Protein AF-A0A7X8QTI1-F1 (afdb_monomer_lite)

pLDDT: mean 90.58, std 8.04, range [52.91, 98.69]

Foldseek 3Di:
DPDDCPDPPNDDDPDLADQDWDKDWDADPVRQTQEIEIEGLEDQCQAPPPPDDDPRLVVLLLVLLCVVRHVRYDYRYDYDVNPSPYLDPPVCPPNPDDNLHRPVVSNVVSVVRSVVVVCCVVPVDDDDDPDDDDDDDDDDDDDDDDDDDPVRVVVVVVVVCVVCVPHDDDPVD

Secondary structure (DSSP, 8-state):
----TTSTT------S----EEEEEEE-TTS-EEEEEEEESS-S-TTTT-SS---TTHHHHHHHHHHHH-TT-EEEEEE-S-TT--SS-TTTTTTTS----HHHHHHHHHHHHHHHHHHHHHH-PPPP-SS-----------PPP----HHHHHHHHHHHHHHHTTSPPPTT-

Sequence (173 aa):
MYGDTTRDDFTRVEGPMDPGVEILFTYTMNGDISGALVSVTCTAQTCMGDNSLTADLWAPVRRNLRAHFGANFQVLGVPGAAGDQCPDDLLRWRRSEPHLRGPHGAETLARRLSNAVIEAHEYGRRETTATPVFRHLNSAIDLPLYVMNDSEVDHYKKVISDLTANGEPDPKS

Structure (mmCIF, N/CA/C/O backbone):
data_AF-A0A7X8QTI1-F1
#
_entry.id   AF-A0A7X8QTI1-F1
#
loop_
_atom_site.group_PDB
_atom_site.id
_atom_site.type_symbol
_atom_site.label_atom_id
_atom_site.label_alt_id
_atom_site.label_comp_id
_atom_site.label_asym_id
_atom_site.label_entity_id
_atom_site.label_seq_id
_atom_site.pdbx_PDB_ins_code
_atom_site.Cartn_x
_atom_site.Cartn_y
_atom_site.Cartn_z
_atom_site.occupancy
_atom_site.B_iso_or_equiv
_atom_site.auth_seq_id
_atom_site.auth_comp_id
_atom_site.auth_asym_id
_atom_site.auth_atom_id
_atom_site.pdbx_PDB_model_num
ATOM 1 N N . MET A 1 1 ? -12.197 19.875 -12.006 1.00 52.91 1 MET A N 1
ATOM 2 C CA . MET A 1 1 ? -11.925 19.355 -10.646 1.00 52.91 1 MET A CA 1
ATOM 3 C C . MET A 1 1 ? -13.195 19.037 -9.854 1.00 52.91 1 MET A C 1
ATOM 5 O O . MET A 1 1 ? -13.122 18.182 -8.993 1.00 52.91 1 MET A O 1
ATOM 9 N N . TYR A 1 2 ? -14.348 19.655 -10.160 1.00 69.38 2 TYR A N 1
ATOM 10 C CA . TYR A 1 2 ? -15.655 19.343 -9.546 1.00 69.38 2 TYR A CA 1
ATOM 11 C C . TYR A 1 2 ? -16.608 18.625 -10.519 1.00 69.38 2 TYR A C 1
ATOM 13 O O . TYR A 1 2 ? -17.791 18.940 -10.590 1.00 69.38 2 TYR A O 1
ATOM 21 N N . GLY A 1 3 ? -16.069 17.729 -11.348 1.00 80.44 3 GLY A N 1
ATOM 22 C CA . GLY A 1 3 ? -16.899 16.900 -12.221 1.00 80.44 3 GLY A CA 1
ATOM 23 C C . GLY A 1 3 ? -17.513 15.767 -11.410 1.00 80.44 3 GLY A C 1
ATOM 24 O O . GLY A 1 3 ? -16.829 15.192 -10.567 1.00 80.44 3 GLY A O 1
ATOM 25 N N . ASP A 1 4 ? -18.780 15.460 -11.660 1.00 85.50 4 ASP A N 1
ATOM 26 C CA . ASP A 1 4 ? -19.423 14.293 -11.072 1.00 85.50 4 ASP A CA 1
ATOM 27 C C . ASP A 1 4 ? -18.794 13.014 -11.643 1.00 85.50 4 ASP A C 1
ATOM 29 O O . ASP A 1 4 ? -18.972 12.688 -12.818 1.00 85.50 4 ASP A O 1
ATOM 33 N N . THR A 1 5 ? -18.026 12.313 -10.809 1.00 87.38 5 THR A N 1
ATOM 34 C CA . THR A 1 5 ? -17.356 11.054 -11.158 1.00 87.38 5 THR A CA 1
ATOM 35 C C . THR A 1 5 ? -18.296 9.848 -11.106 1.00 87.38 5 THR A C 1
ATOM 37 O O . THR A 1 5 ? -17.841 8.724 -11.287 1.00 87.38 5 THR A O 1
ATOM 40 N N . THR A 1 6 ? -19.587 10.057 -10.829 1.00 90.50 6 THR A N 1
ATOM 41 C CA . THR A 1 6 ? -20.619 9.007 -10.818 1.00 90.50 6 THR A CA 1
ATOM 42 C C . THR A 1 6 ? -21.405 8.912 -12.126 1.00 90.50 6 THR A C 1
ATOM 44 O O . THR A 1 6 ? -22.241 8.025 -12.271 1.00 90.50 6 THR A O 1
ATOM 47 N N . ARG A 1 7 ? -21.137 9.799 -13.094 1.00 92.19 7 ARG A N 1
ATOM 48 C CA . ARG A 1 7 ? -21.776 9.781 -14.416 1.00 92.19 7 ARG A CA 1
ATOM 49 C C . ARG A 1 7 ? -21.376 8.549 -15.226 1.00 92.19 7 ARG A C 1
ATOM 51 O O . ARG A 1 7 ? -20.210 8.165 -15.230 1.00 92.19 7 ARG A O 1
ATOM 58 N N . ASP A 1 8 ? -22.312 8.040 -16.022 1.00 93.06 8 ASP A N 1
ATOM 59 C CA . ASP A 1 8 ? -22.098 6.879 -16.899 1.00 93.06 8 ASP A CA 1
ATOM 60 C C . ASP A 1 8 ? -21.013 7.100 -17.973 1.00 93.06 8 ASP A C 1
ATOM 62 O O . ASP A 1 8 ? -20.456 6.140 -18.499 1.00 93.06 8 ASP A O 1
ATOM 66 N N . ASP A 1 9 ? -20.704 8.358 -18.310 1.00 91.19 9 ASP A N 1
ATOM 67 C CA . ASP A 1 9 ? -19.657 8.734 -19.268 1.00 91.19 9 ASP A CA 1
ATOM 68 C C . ASP A 1 9 ? -18.321 9.120 -18.609 1.00 91.19 9 ASP A C 1
ATOM 70 O O . ASP A 1 9 ? -17.362 9.483 -19.299 1.00 91.19 9 ASP A O 1
ATOM 74 N N . PHE A 1 10 ? -18.218 9.026 -17.278 1.00 89.19 10 PHE A N 1
ATOM 75 C CA . PHE A 1 10 ? -16.944 9.192 -16.594 1.00 89.19 10 PHE A CA 1
ATOM 76 C C . PHE A 1 10 ? -16.011 8.026 -16.938 1.00 89.19 10 PHE A C 1
ATOM 78 O O . PHE A 1 10 ? -16.319 6.864 -16.691 1.00 89.19 10 PHE A O 1
ATOM 85 N N . THR A 1 11 ? -14.844 8.338 -17.507 1.00 84.38 11 THR A N 1
ATOM 86 C CA . THR A 1 11 ? -13.880 7.308 -17.920 1.00 84.38 11 THR A CA 1
ATOM 87 C C . THR A 1 11 ? -12.818 7.048 -16.851 1.00 84.38 11 THR A C 1
ATOM 89 O O . THR A 1 11 ? -12.652 5.913 -16.417 1.00 84.38 11 THR A O 1
ATOM 92 N N . ARG A 1 12 ? -12.059 8.079 -16.448 1.00 81.62 12 ARG A N 1
ATOM 93 C CA . ARG A 1 12 ? -11.000 7.996 -15.424 1.00 81.62 12 ARG A CA 1
ATOM 94 C C . ARG A 1 12 ? -10.496 9.377 -15.013 1.00 81.62 12 ARG A C 1
ATOM 96 O O . ARG A 1 12 ? -10.761 10.371 -15.685 1.00 81.62 12 ARG A O 1
ATOM 103 N N . VAL A 1 13 ? -9.708 9.413 -13.942 1.00 79.94 13 VAL A N 1
ATOM 104 C CA . VAL A 1 13 ? -8.867 10.562 -13.584 1.00 79.94 13 VAL A CA 1
ATOM 105 C C . VAL A 1 13 ? -7.608 10.553 -14.465 1.00 79.94 13 VAL A C 1
ATOM 107 O O . VAL A 1 13 ? -7.004 9.505 -14.663 1.00 79.94 13 VAL A O 1
ATOM 110 N N . GLU A 1 14 ? -7.215 11.710 -15.005 1.00 79.25 14 GLU A N 1
ATOM 111 C CA . GLU A 1 14 ? -6.062 11.859 -15.923 1.00 79.25 14 GLU A CA 1
ATOM 112 C C . GLU A 1 14 ? -4.733 12.172 -15.204 1.00 79.25 14 GLU A C 1
ATOM 114 O O . GLU A 1 14 ? -3.725 12.484 -15.835 1.00 79.25 14 GLU A O 1
ATOM 119 N N . GLY A 1 15 ? -4.727 12.130 -13.871 1.00 76.81 15 GLY A N 1
ATOM 120 C CA . GLY A 1 15 ? -3.538 12.382 -13.065 1.00 76.81 15 GLY A CA 1
ATOM 121 C C . GLY A 1 15 ? -2.551 11.210 -13.125 1.00 76.81 15 GLY A C 1
ATOM 122 O O . GLY A 1 15 ? -2.984 10.063 -13.188 1.00 76.81 15 GLY A O 1
ATOM 123 N N . PRO A 1 16 ? -1.233 11.470 -13.050 1.00 76.62 16 PRO A N 1
ATOM 124 C CA . PRO A 1 16 ? -0.213 10.421 -13.096 1.00 76.62 16 PRO A CA 1
ATOM 125 C C . PRO A 1 16 ? -0.140 9.588 -11.809 1.00 76.62 16 PRO A C 1
ATOM 127 O O . PRO A 1 16 ? 0.631 8.638 -11.749 1.00 76.62 16 PRO A O 1
ATOM 130 N N . MET A 1 17 ? -0.879 9.976 -10.764 1.00 78.62 17 MET A N 1
ATOM 131 C CA . MET A 1 17 ? -0.860 9.315 -9.464 1.00 78.62 17 MET A CA 1
ATOM 132 C C . MET A 1 17 ? -2.265 9.212 -8.888 1.00 78.62 17 MET A C 1
ATOM 134 O O . MET A 1 17 ? -3.071 10.140 -9.012 1.00 78.62 17 MET A O 1
ATOM 138 N N . ASP A 1 18 ? -2.506 8.107 -8.196 1.00 86.06 18 ASP A N 1
ATOM 139 C CA . ASP A 1 18 ? -3.671 7.897 -7.349 1.00 86.06 18 ASP A CA 1
ATOM 140 C C . ASP A 1 18 ? -3.244 8.092 -5.882 1.00 86.06 18 ASP A C 1
ATOM 142 O O . ASP A 1 18 ? -2.447 7.301 -5.380 1.00 86.06 18 ASP A O 1
ATOM 146 N N . PRO A 1 19 ? -3.700 9.154 -5.191 1.00 86.00 19 PRO A N 1
ATOM 147 C CA . PRO A 1 19 ? -3.355 9.393 -3.791 1.00 86.00 19 PRO A CA 1
ATOM 148 C C . PRO A 1 19 ? -4.202 8.564 -2.808 1.00 86.00 19 PRO A C 1
ATOM 150 O O . PRO A 1 19 ? -4.047 8.729 -1.596 1.00 86.00 19 PRO A O 1
ATOM 153 N N . GLY A 1 20 ? -5.128 7.738 -3.303 1.00 89.44 20 GLY A N 1
ATOM 154 C CA . GLY A 1 20 ? -6.046 6.948 -2.498 1.00 89.44 20 GLY A CA 1
ATOM 155 C C . GLY A 1 20 ? -5.337 5.965 -1.567 1.00 89.44 20 GLY A C 1
ATOM 156 O O . GLY A 1 20 ? -4.358 5.306 -1.923 1.00 89.44 20 GLY A O 1
ATOM 157 N N . VAL A 1 21 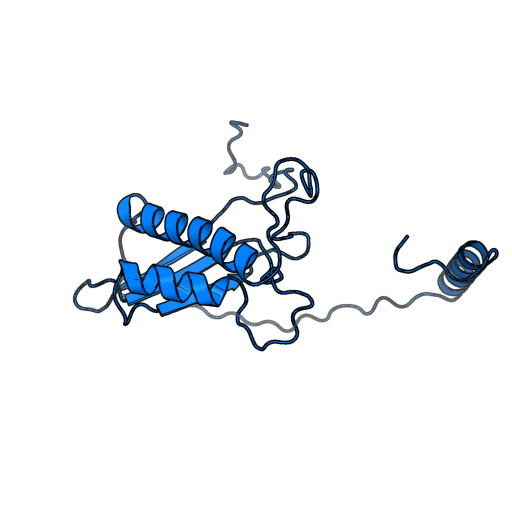? -5.869 5.852 -0.351 1.00 94.31 21 VAL A N 1
ATOM 158 C CA . VAL A 1 21 ? -5.506 4.801 0.600 1.00 94.31 21 VAL A CA 1
ATOM 159 C C . VAL A 1 21 ? -6.785 4.061 0.954 1.00 94.31 21 VAL A C 1
ATOM 161 O O . VAL A 1 21 ? -7.602 4.539 1.740 1.00 94.31 21 VAL A O 1
ATOM 164 N N . GLU A 1 22 ? -6.955 2.889 0.358 1.00 95.19 22 GLU A N 1
ATOM 165 C CA . GLU A 1 22 ? -8.141 2.064 0.544 1.00 95.19 22 GLU A CA 1
ATOM 166 C C . GLU A 1 22 ? -7.956 1.167 1.763 1.00 95.19 22 GLU A C 1
ATOM 168 O O . GLU A 1 22 ? -6.971 0.430 1.873 1.00 95.19 22 GLU A O 1
ATOM 173 N N . ILE A 1 23 ? -8.890 1.240 2.712 1.00 96.38 23 ILE A N 1
ATOM 174 C CA . ILE A 1 23 ? -8.744 0.583 4.011 1.00 96.38 23 ILE A CA 1
ATOM 175 C C . ILE A 1 23 ? -10.007 -0.193 4.359 1.00 96.38 23 ILE A C 1
ATOM 177 O O . ILE A 1 23 ? -11.116 0.339 4.343 1.00 96.38 23 ILE A O 1
ATOM 181 N N . LEU A 1 24 ? -9.818 -1.448 4.760 1.00 95.62 24 LEU A N 1
ATOM 182 C CA . LEU A 1 24 ? -10.847 -2.260 5.398 1.00 95.62 24 LEU A CA 1
ATOM 183 C C . LEU A 1 24 ? -10.388 -2.615 6.811 1.00 95.62 24 LEU A C 1
ATOM 185 O O . LEU A 1 24 ? -9.466 -3.412 6.988 1.00 95.62 24 LEU A O 1
ATOM 189 N N . PHE A 1 25 ? -11.052 -2.047 7.817 1.00 96.94 25 PHE A N 1
ATOM 190 C CA . PHE A 1 25 ? -10.832 -2.418 9.212 1.00 96.94 25 PHE A CA 1
ATOM 191 C C . PHE A 1 25 ? -11.563 -3.710 9.566 1.00 96.94 25 PHE A C 1
ATOM 193 O O . PHE A 1 25 ? -12.665 -3.984 9.093 1.00 96.94 25 PHE A O 1
ATOM 200 N N . THR A 1 26 ? -10.947 -4.485 10.448 1.00 95.94 26 THR A N 1
ATOM 201 C CA . THR A 1 26 ? -11.496 -5.730 10.985 1.00 95.94 26 THR A CA 1
ATOM 202 C C . THR A 1 26 ? -11.582 -5.631 12.496 1.00 95.94 26 THR A C 1
ATOM 204 O O . THR A 1 26 ? -10.684 -5.088 13.148 1.00 95.94 26 THR A O 1
ATOM 207 N N . TYR A 1 27 ? -12.644 -6.189 13.063 1.0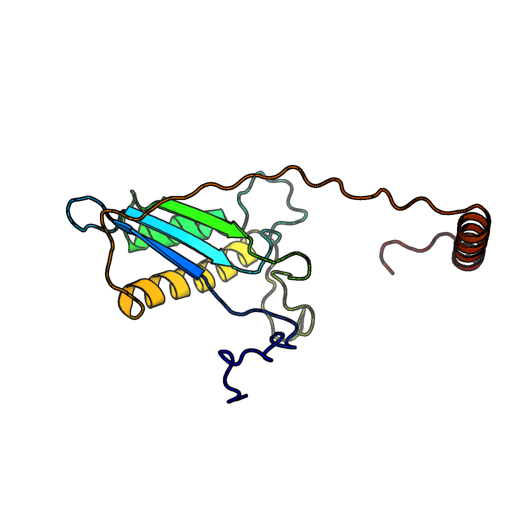0 95.38 27 TYR A N 1
ATOM 208 C CA . TYR A 1 27 ? -12.938 -6.120 14.489 1.00 95.38 27 TYR A CA 1
ATOM 209 C C . TYR A 1 27 ? -13.160 -7.522 15.047 1.00 95.38 27 TYR A C 1
ATOM 211 O O . TYR A 1 27 ? -13.621 -8.420 14.341 1.00 95.38 27 TYR A O 1
ATOM 219 N N . THR A 1 28 ? -12.832 -7.707 16.320 1.00 94.62 28 THR A N 1
ATOM 220 C CA . THR A 1 28 ? -13.220 -8.901 17.066 1.00 94.62 28 THR A CA 1
ATOM 221 C C . THR A 1 28 ? -14.733 -8.899 17.295 1.00 94.62 28 THR A C 1
ATOM 223 O O . THR A 1 28 ? -15.402 -7.873 17.162 1.00 94.62 28 THR A O 1
ATOM 226 N N . MET A 1 29 ? -15.282 -10.039 17.722 1.00 91.44 29 MET A N 1
ATOM 227 C CA . MET A 1 29 ? -16.696 -10.122 18.115 1.00 91.44 29 MET A CA 1
ATOM 228 C C . MET A 1 29 ? -17.049 -9.224 19.312 1.00 91.44 29 MET A C 1
ATOM 230 O O . MET A 1 29 ? -18.219 -8.913 19.510 1.00 91.44 29 MET A O 1
ATOM 234 N N . ASN A 1 30 ? -16.051 -8.775 20.080 1.00 92.31 30 ASN A N 1
ATOM 235 C CA . ASN A 1 30 ? -16.240 -7.843 21.193 1.00 92.31 30 ASN A CA 1
ATOM 236 C C . ASN A 1 30 ? -16.262 -6.372 20.738 1.00 92.31 30 ASN A C 1
ATOM 238 O O . ASN A 1 30 ? -16.462 -5.485 21.560 1.00 92.31 30 ASN A O 1
ATOM 242 N N . GLY A 1 31 ? -16.052 -6.104 19.443 1.00 90.75 31 GLY A N 1
ATOM 243 C CA . GLY A 1 31 ? -15.984 -4.753 18.883 1.00 90.75 31 GLY A CA 1
ATOM 244 C C . GLY A 1 31 ? -14.594 -4.113 18.938 1.00 90.75 31 GLY A C 1
ATOM 245 O O . GLY A 1 31 ? -14.425 -2.991 18.459 1.00 90.75 31 GLY A O 1
ATOM 246 N N . ASP A 1 32 ? -13.590 -4.819 19.463 1.00 94.19 32 ASP A N 1
ATOM 247 C CA . ASP A 1 32 ? -12.210 -4.334 19.501 1.00 94.19 32 ASP A CA 1
ATOM 248 C C . ASP A 1 32 ? -11.589 -4.378 18.109 1.00 94.19 32 ASP A C 1
ATOM 250 O O . ASP A 1 32 ? -11.768 -5.342 17.362 1.00 94.19 32 ASP A O 1
ATOM 254 N N . ILE A 1 33 ? -10.814 -3.358 17.754 1.00 95.94 33 ILE A N 1
ATOM 255 C CA . ILE A 1 33 ? -10.086 -3.364 16.489 1.00 95.94 33 ILE A CA 1
ATOM 256 C C . ILE A 1 33 ? -9.035 -4.487 16.480 1.00 95.94 33 ILE A C 1
ATOM 258 O O . ILE A 1 33 ? -8.259 -4.647 17.418 1.00 95.94 33 ILE A O 1
ATOM 262 N N . SER A 1 34 ? -9.015 -5.282 15.410 1.00 97.19 34 SER A N 1
ATOM 263 C CA . SER A 1 34 ? -8.149 -6.467 15.284 1.00 97.19 34 SER A CA 1
ATOM 264 C C . SER A 1 34 ? -7.129 -6.368 14.149 1.00 97.19 34 SER A C 1
ATOM 266 O O . SER A 1 34 ? -6.068 -6.993 14.205 1.00 97.19 34 SER A O 1
ATOM 268 N N . GLY A 1 35 ? -7.400 -5.549 13.135 1.00 98.00 35 GLY A N 1
ATOM 269 C CA . GLY A 1 35 ? -6.494 -5.384 12.007 1.00 98.00 35 GLY A CA 1
ATOM 270 C C . GLY A 1 35 ? -7.045 -4.491 10.906 1.00 98.00 35 GLY A C 1
ATOM 271 O O . GLY A 1 35 ? -8.191 -4.040 10.966 1.00 98.00 35 GLY A O 1
ATOM 272 N N . ALA A 1 36 ? -6.234 -4.289 9.873 1.00 97.94 36 ALA A N 1
ATOM 273 C CA . ALA A 1 36 ? -6.626 -3.613 8.647 1.00 97.94 36 ALA A CA 1
ATOM 274 C C . ALA A 1 36 ? -6.030 -4.294 7.408 1.00 97.94 36 ALA A C 1
ATOM 276 O O . ALA A 1 36 ? -4.863 -4.698 7.396 1.00 97.94 36 ALA A O 1
ATOM 277 N N . LEU A 1 37 ? -6.824 -4.367 6.342 1.00 97.62 37 LEU A N 1
ATOM 278 C CA . LEU A 1 37 ? -6.305 -4.446 4.981 1.00 97.62 37 LEU A CA 1
ATOM 279 C C . LEU A 1 37 ? -6.059 -3.014 4.516 1.00 97.62 37 LEU A C 1
ATOM 281 O O . LEU A 1 37 ? -6.954 -2.179 4.620 1.00 97.62 37 LEU A O 1
ATOM 285 N N . VAL A 1 38 ? -4.850 -2.741 4.037 1.00 97.62 38 VAL A N 1
ATOM 286 C CA . VAL A 1 38 ? -4.432 -1.419 3.565 1.00 97.62 38 VAL A CA 1
ATOM 287 C C . VAL A 1 38 ? -3.940 -1.569 2.135 1.00 97.62 38 VAL A C 1
ATOM 289 O O . VAL A 1 38 ? -2.959 -2.273 1.892 1.00 97.62 38 VAL A O 1
ATOM 292 N N . SER A 1 39 ? -4.627 -0.916 1.204 1.00 96.50 39 SER A N 1
ATOM 293 C CA . SER A 1 39 ? -4.288 -0.897 -0.210 1.00 96.50 39 SER A CA 1
ATOM 294 C C . SER A 1 39 ? -3.858 0.497 -0.640 1.00 96.50 39 SER A C 1
ATOM 296 O O . SER A 1 39 ? -4.578 1.471 -0.436 1.00 96.50 39 SER A O 1
ATOM 298 N N . VAL A 1 40 ? -2.674 0.580 -1.240 1.00 94.75 40 VAL A N 1
ATOM 299 C CA . VAL A 1 40 ? -2.127 1.813 -1.814 1.00 94.75 40 VAL A CA 1
ATOM 300 C C . VAL A 1 40 ? -1.547 1.508 -3.188 1.00 94.75 40 VAL A C 1
ATOM 302 O O . VAL A 1 40 ? -0.921 0.467 -3.398 1.00 94.75 40 VAL A O 1
ATOM 305 N N . THR A 1 41 ? -1.751 2.414 -4.131 1.00 92.38 41 THR A N 1
ATOM 306 C CA . THR A 1 41 ? -1.188 2.423 -5.491 1.00 92.38 41 THR A CA 1
ATOM 307 C C . THR A 1 41 ? 0.295 2.799 -5.459 1.00 92.38 41 THR A C 1
ATOM 309 O O . THR A 1 41 ? 0.735 3.791 -6.023 1.00 92.38 41 THR A O 1
ATOM 312 N N . CYS A 1 42 ? 1.100 2.009 -4.754 1.00 89.00 42 CYS A N 1
ATOM 313 C CA . CYS A 1 42 ? 2.545 2.181 -4.700 1.00 89.00 42 CYS A CA 1
ATOM 314 C C . CYS A 1 42 ? 3.228 0.831 -4.472 1.00 89.00 42 CYS A C 1
ATOM 316 O O . CYS A 1 42 ? 2.737 -0.020 -3.723 1.00 89.00 42 CYS A O 1
ATOM 318 N N . THR A 1 43 ? 4.358 0.618 -5.138 1.00 89.62 43 THR A N 1
ATOM 319 C CA . THR A 1 43 ? 5.157 -0.594 -4.986 1.00 89.62 43 THR A CA 1
ATOM 320 C C . THR A 1 43 ? 6.008 -0.540 -3.716 1.00 89.62 43 THR A C 1
ATOM 322 O O . THR A 1 43 ? 6.485 0.504 -3.274 1.00 89.62 43 THR A O 1
ATOM 325 N N . ALA A 1 44 ? 6.251 -1.708 -3.126 1.00 91.75 44 ALA A N 1
ATOM 326 C CA . ALA A 1 44 ? 7.187 -1.870 -2.017 1.00 91.75 44 ALA A CA 1
ATOM 327 C C . ALA A 1 44 ? 8.626 -1.978 -2.556 1.00 91.75 44 ALA A C 1
ATOM 329 O O . ALA A 1 44 ? 9.174 -3.076 -2.649 1.00 91.75 44 ALA A O 1
ATOM 330 N N . GLN A 1 45 ? 9.194 -0.853 -2.997 1.00 91.94 45 GLN A N 1
ATOM 331 C CA . GLN A 1 45 ? 10.509 -0.792 -3.660 1.00 91.94 45 GLN A CA 1
ATOM 332 C C . GLN A 1 45 ? 11.465 0.237 -3.047 1.00 91.94 45 GLN A C 1
ATOM 334 O O . GLN A 1 45 ? 12.463 0.620 -3.657 1.00 91.94 45 GLN A O 1
ATOM 339 N N . THR A 1 46 ? 11.193 0.662 -1.821 1.00 92.50 46 THR A N 1
ATOM 340 C CA . THR A 1 46 ? 12.017 1.631 -1.099 1.00 92.50 46 THR A CA 1
ATOM 341 C C . THR A 1 46 ? 13.435 1.102 -0.847 1.00 92.50 46 THR A C 1
ATOM 343 O O . THR A 1 46 ? 14.423 1.812 -1.020 1.00 92.50 46 THR A O 1
ATOM 346 N N . CYS A 1 47 ? 13.543 -0.166 -0.458 1.00 92.81 47 CYS A N 1
ATOM 347 C CA . CYS A 1 47 ? 14.775 -0.893 -0.165 1.00 92.81 47 CYS A CA 1
ATOM 348 C C . CYS A 1 47 ? 15.335 -1.617 -1.401 1.00 92.81 47 CYS A C 1
ATOM 350 O O . CYS A 1 47 ? 16.108 -2.568 -1.273 1.00 92.81 47 CYS A O 1
ATOM 352 N N . MET A 1 48 ? 14.944 -1.209 -2.615 1.00 87.81 48 MET A N 1
ATOM 353 C CA . MET A 1 48 ? 15.526 -1.760 -3.839 1.00 87.81 48 MET A CA 1
ATOM 354 C C . MET A 1 48 ? 17.049 -1.547 -3.834 1.00 87.81 48 MET A C 1
ATOM 356 O O . MET A 1 48 ? 17.529 -0.419 -3.735 1.00 87.81 48 MET A O 1
ATOM 360 N N . GLY A 1 49 ? 17.804 -2.639 -3.986 1.00 86.00 49 GLY A N 1
ATOM 361 C CA . GLY A 1 49 ? 19.271 -2.625 -3.988 1.00 86.00 49 GLY A CA 1
ATOM 362 C C . GLY A 1 49 ? 19.914 -2.874 -2.621 1.00 86.00 49 GLY A C 1
ATOM 363 O O . GLY A 1 49 ? 21.138 -2.984 -2.551 1.00 86.00 49 GLY A O 1
ATOM 364 N N . ASP A 1 50 ? 19.122 -3.012 -1.554 1.00 87.00 50 ASP A N 1
ATOM 365 C CA . ASP A 1 50 ? 19.632 -3.445 -0.255 1.00 87.00 50 ASP A CA 1
ATOM 366 C C . ASP A 1 50 ? 19.946 -4.952 -0.260 1.00 87.00 50 ASP A C 1
ATOM 368 O O . ASP A 1 50 ? 19.185 -5.772 -0.771 1.00 87.00 50 ASP A O 1
ATOM 372 N N . ASN A 1 51 ? 21.038 -5.343 0.402 1.00 91.00 51 ASN A N 1
ATOM 373 C CA . ASN A 1 51 ? 21.459 -6.746 0.548 1.00 91.00 51 ASN A CA 1
ATOM 374 C C . ASN A 1 51 ? 20.861 -7.424 1.796 1.00 91.00 51 ASN A C 1
ATOM 376 O O . ASN A 1 51 ? 21.502 -8.267 2.424 1.00 91.00 51 ASN A O 1
ATOM 380 N N . SER A 1 52 ? 19.653 -7.030 2.203 1.00 91.19 52 SER A N 1
ATOM 381 C CA . SER A 1 52 ? 19.000 -7.542 3.413 1.00 91.19 52 SER A CA 1
ATOM 382 C C . SER A 1 52 ? 17.601 -8.069 3.121 1.00 91.19 52 SER A C 1
ATOM 384 O O . SER A 1 52 ? 16.904 -7.559 2.246 1.00 91.19 52 SER A O 1
ATOM 386 N N . LEU A 1 53 ? 17.172 -9.089 3.870 1.00 93.44 53 LEU A N 1
ATOM 387 C CA . LEU A 1 53 ? 15.791 -9.555 3.813 1.00 93.44 53 LEU A CA 1
ATOM 388 C C . LEU A 1 53 ? 14.894 -8.557 4.547 1.00 93.44 53 LEU A C 1
ATOM 390 O O . LEU A 1 53 ? 15.027 -8.357 5.755 1.00 93.44 53 LEU A O 1
ATOM 394 N N . THR A 1 54 ? 13.954 -7.963 3.822 1.00 94.00 54 THR A N 1
ATOM 395 C CA . THR A 1 54 ? 13.042 -6.955 4.357 1.00 94.00 54 THR A CA 1
ATOM 396 C C . THR A 1 54 ? 11.657 -7.090 3.735 1.00 94.00 54 THR A C 1
ATOM 398 O O . THR A 1 54 ? 11.514 -7.559 2.609 1.00 94.00 54 THR A O 1
ATOM 401 N N . ALA A 1 55 ? 10.631 -6.660 4.473 1.00 94.94 55 ALA A N 1
ATOM 402 C CA . ALA A 1 55 ? 9.286 -6.454 3.933 1.00 94.94 55 ALA A CA 1
ATOM 403 C C . ALA A 1 55 ? 9.078 -5.003 3.450 1.00 94.94 55 ALA A C 1
ATOM 405 O O . ALA A 1 55 ? 7.939 -4.547 3.355 1.00 94.94 55 ALA A O 1
ATOM 406 N N . ASP A 1 56 ? 10.173 -4.277 3.192 1.00 95.38 56 ASP A N 1
ATOM 407 C CA . ASP A 1 56 ? 10.181 -2.877 2.758 1.00 95.38 56 ASP A CA 1
ATOM 408 C C . ASP A 1 56 ? 9.378 -1.988 3.733 1.00 95.38 56 ASP A C 1
ATOM 410 O O . ASP A 1 56 ? 9.386 -2.242 4.942 1.00 95.38 56 ASP A O 1
ATOM 414 N N . LEU A 1 57 ? 8.652 -0.982 3.236 1.00 94.44 57 LEU A N 1
ATOM 415 C CA . LEU A 1 57 ? 7.784 -0.094 4.015 1.00 94.44 57 LEU A CA 1
ATOM 416 C C . LEU A 1 57 ? 6.739 -0.837 4.869 1.00 94.44 57 LEU A C 1
ATOM 418 O O . LEU A 1 57 ? 6.336 -0.337 5.921 1.00 94.44 57 LEU A O 1
ATOM 422 N N . TRP A 1 58 ? 6.317 -2.051 4.492 1.00 96.31 58 TRP A N 1
ATOM 423 C CA . TRP A 1 58 ? 5.283 -2.780 5.234 1.00 96.31 58 TRP A CA 1
ATOM 424 C C . TRP A 1 58 ? 5.747 -3.234 6.620 1.00 96.31 58 TRP A C 1
ATOM 426 O O . TRP A 1 58 ? 4.924 -3.354 7.533 1.00 96.31 58 TRP A O 1
ATOM 436 N N . ALA A 1 59 ? 7.049 -3.472 6.811 1.00 96.38 59 ALA A N 1
ATOM 437 C CA . ALA A 1 59 ? 7.596 -3.807 8.124 1.00 96.38 59 ALA A CA 1
ATOM 438 C C . ALA A 1 59 ? 7.405 -2.661 9.143 1.00 96.38 59 ALA A C 1
ATOM 440 O O . ALA A 1 59 ? 6.789 -2.908 10.187 1.00 96.38 59 ALA A O 1
ATOM 441 N N . PRO A 1 60 ? 7.871 -1.423 8.883 1.00 97.56 60 PRO A N 1
ATOM 442 C CA . PRO A 1 60 ? 7.600 -0.295 9.764 1.00 97.56 60 PRO A CA 1
ATOM 443 C C . PRO A 1 60 ? 6.116 0.076 9.860 1.00 97.56 60 PRO A C 1
ATOM 445 O O . PRO A 1 60 ? 5.672 0.382 10.962 1.00 97.56 60 PRO A O 1
ATOM 448 N N . VAL A 1 61 ? 5.307 -0.054 8.796 1.00 98.25 61 VAL A N 1
ATOM 449 C CA . VAL A 1 61 ? 3.841 0.157 8.893 1.00 98.25 61 VAL A CA 1
ATOM 450 C C . VAL A 1 61 ? 3.226 -0.761 9.949 1.00 98.25 61 VAL A C 1
ATOM 452 O O . VAL A 1 61 ? 2.506 -0.312 10.838 1.00 98.25 61 VAL A O 1
ATOM 455 N N . ARG A 1 62 ? 3.557 -2.058 9.904 1.00 98.44 62 ARG A N 1
ATOM 456 C CA . ARG A 1 62 ? 3.090 -3.036 10.898 1.00 98.44 62 ARG A CA 1
ATOM 457 C C . ARG A 1 62 ? 3.523 -2.669 12.312 1.00 98.44 62 ARG A C 1
ATOM 459 O O . ARG A 1 62 ? 2.729 -2.824 13.235 1.00 98.44 62 ARG A O 1
ATOM 466 N N . ARG A 1 63 ? 4.763 -2.203 12.500 1.00 98.31 63 ARG A N 1
ATOM 467 C CA . ARG A 1 63 ? 5.253 -1.765 13.818 1.00 98.31 63 ARG A CA 1
ATOM 468 C C . ARG A 1 63 ? 4.472 -0.558 14.331 1.00 98.31 63 ARG A C 1
ATOM 470 O O . ARG A 1 63 ? 3.980 -0.608 15.452 1.00 98.31 63 ARG A O 1
ATOM 477 N N . ASN A 1 64 ? 4.320 0.473 13.506 1.00 98.69 64 ASN A N 1
ATOM 478 C CA . ASN A 1 64 ? 3.647 1.718 13.873 1.00 98.69 64 ASN A CA 1
ATOM 479 C C . ASN A 1 64 ? 2.178 1.475 14.236 1.00 98.69 64 ASN A C 1
ATOM 481 O O . ASN A 1 64 ? 1.714 1.920 15.283 1.00 98.69 64 ASN A O 1
ATOM 485 N N . LEU A 1 65 ? 1.460 0.700 13.419 1.00 98.62 65 LEU A N 1
ATOM 486 C CA . LEU A 1 65 ? 0.049 0.406 13.667 1.00 98.62 65 LEU A CA 1
ATOM 487 C C . LEU A 1 65 ? -0.158 -0.503 14.883 1.00 98.62 65 LEU A C 1
ATOM 489 O O . LEU A 1 65 ? -1.121 -0.311 15.616 1.00 98.62 65 LEU A O 1
ATOM 493 N N . ARG A 1 66 ? 0.759 -1.435 15.170 1.00 98.56 66 ARG A N 1
ATOM 494 C CA . ARG A 1 66 ? 0.725 -2.217 16.421 1.00 98.56 66 ARG A CA 1
ATOM 495 C C . ARG A 1 66 ? 1.067 -1.385 17.651 1.00 98.56 66 ARG A C 1
ATOM 497 O O . ARG A 1 66 ? 0.517 -1.633 18.717 1.00 98.56 66 ARG A O 1
ATOM 504 N N . ALA A 1 67 ? 1.959 -0.407 17.522 1.00 98.50 67 ALA A N 1
ATOM 505 C CA . ALA A 1 67 ? 2.249 0.520 18.610 1.00 98.50 67 ALA A CA 1
ATOM 506 C C . ALA A 1 67 ? 1.024 1.385 18.955 1.00 98.50 67 ALA A C 1
ATOM 508 O O . ALA A 1 67 ? 0.815 1.688 20.124 1.00 98.50 67 ALA A O 1
ATOM 509 N N . HIS A 1 68 ? 0.207 1.738 17.956 1.00 98.38 68 HIS A N 1
ATOM 510 C CA . HIS A 1 68 ? -0.996 2.548 18.144 1.00 98.38 68 HIS A CA 1
ATOM 511 C C . HIS A 1 68 ? -2.235 1.724 18.553 1.00 98.38 68 HIS A C 1
ATOM 513 O O . HIS A 1 68 ? -2.862 2.024 19.563 1.00 98.38 68 HIS A O 1
ATOM 519 N N . PHE A 1 69 ? -2.581 0.666 17.810 1.00 97.88 69 PHE A N 1
ATOM 520 C CA . PHE A 1 69 ? -3.796 -0.139 18.031 1.00 97.88 69 PHE A CA 1
ATOM 521 C C . PHE A 1 69 ? -3.603 -1.343 18.966 1.00 97.88 69 PHE A C 1
ATOM 523 O O . PHE A 1 69 ? -4.575 -1.996 19.341 1.00 97.88 69 PHE A O 1
ATOM 530 N N . GLY A 1 70 ? -2.363 -1.657 19.344 1.00 98.06 70 GLY A N 1
ATOM 531 C CA . GLY A 1 70 ? -2.017 -2.785 20.206 1.00 98.06 70 GLY A CA 1
ATOM 532 C C . GLY A 1 70 ? -1.252 -3.896 19.482 1.00 98.06 70 GLY A C 1
ATOM 533 O O . GLY A 1 70 ? -1.364 -4.099 18.272 1.00 98.06 70 GLY A O 1
ATOM 534 N N . ALA A 1 71 ? -0.466 -4.658 20.249 1.00 97.31 71 ALA A N 1
ATOM 535 C CA . ALA A 1 71 ? 0.509 -5.622 19.725 1.00 97.31 71 ALA A CA 1
ATOM 536 C C . ALA A 1 71 ? -0.091 -6.710 18.811 1.00 97.31 71 ALA A C 1
ATOM 538 O O . ALA A 1 71 ? 0.599 -7.223 17.930 1.00 97.31 71 ALA A O 1
ATOM 539 N N . ASN A 1 72 ? -1.373 -7.034 19.000 1.00 96.94 72 ASN A N 1
ATOM 540 C CA . ASN A 1 72 ? -2.080 -8.061 18.238 1.00 96.94 72 ASN A CA 1
ATOM 541 C C . ASN A 1 72 ? -2.687 -7.549 16.924 1.00 96.94 72 ASN A C 1
ATOM 543 O O . ASN A 1 72 ? -3.196 -8.362 16.153 1.00 96.94 72 ASN A O 1
ATOM 547 N N . PHE A 1 73 ? -2.619 -6.243 16.646 1.00 98.44 73 PHE A N 1
ATOM 548 C CA . PHE A 1 73 ? -3.160 -5.661 15.424 1.00 98.44 73 PHE A CA 1
ATOM 549 C C . PHE A 1 73 ? -2.455 -6.222 14.176 1.00 98.44 73 PHE A C 1
ATOM 551 O O . PHE A 1 73 ? -1.219 -6.232 14.071 1.00 98.44 73 PHE A O 1
ATOM 558 N N . GLN A 1 74 ? -3.245 -6.710 13.219 1.00 98.38 74 GLN A N 1
ATOM 559 C CA . GLN A 1 74 ? -2.744 -7.298 11.975 1.00 98.38 74 GLN A CA 1
ATOM 560 C C . GLN A 1 74 ? -2.856 -6.330 10.800 1.00 98.38 74 GLN A C 1
ATOM 562 O O . GLN A 1 74 ? -3.814 -5.572 10.693 1.00 98.38 74 GLN A O 1
ATOM 567 N N . VAL A 1 75 ? -1.880 -6.379 9.891 1.00 98.25 75 VAL A N 1
ATOM 568 C CA . VAL A 1 75 ? -1.887 -5.563 8.669 1.00 98.25 75 VAL A CA 1
ATOM 569 C C . VAL A 1 75 ? -1.660 -6.451 7.461 1.00 98.25 75 VAL A C 1
ATOM 571 O O . VAL A 1 75 ? -0.585 -7.049 7.316 1.00 98.25 75 VAL A O 1
ATOM 574 N N . LEU A 1 76 ? -2.645 -6.473 6.571 1.00 97.75 76 LEU A N 1
ATOM 575 C CA . LEU A 1 76 ? -2.497 -6.994 5.221 1.00 97.75 76 LEU A CA 1
ATOM 576 C C . LEU A 1 76 ? -2.262 -5.818 4.272 1.00 97.75 76 LEU A C 1
ATOM 578 O O . LEU A 1 76 ? -3.187 -5.084 3.944 1.00 97.75 76 LEU A O 1
ATOM 582 N N . GLY A 1 77 ? -1.007 -5.631 3.867 1.00 95.88 77 GLY A N 1
ATOM 583 C CA . GLY A 1 77 ? -0.647 -4.657 2.843 1.00 95.88 77 GLY A CA 1
ATOM 584 C C . GLY A 1 77 ? -0.912 -5.229 1.458 1.00 95.88 77 GLY A C 1
ATOM 585 O O . GLY A 1 77 ? -0.432 -6.322 1.155 1.00 95.88 77 GLY A O 1
ATOM 586 N N . VAL A 1 78 ? -1.666 -4.504 0.639 1.00 94.75 78 VAL A N 1
ATOM 587 C CA . VAL A 1 78 ? -1.994 -4.882 -0.737 1.00 94.75 78 VAL A CA 1
ATOM 588 C C . VAL A 1 78 ? -1.470 -3.786 -1.664 1.00 94.75 78 VAL A C 1
ATOM 590 O O . VAL A 1 78 ? -1.908 -2.644 -1.553 1.00 94.75 78 VAL A O 1
ATOM 593 N N . PRO A 1 79 ? -0.518 -4.072 -2.565 1.00 91.62 79 PRO A N 1
ATOM 594 C CA . PRO A 1 79 ? -0.215 -3.124 -3.623 1.00 91.62 79 PRO A CA 1
ATOM 595 C C . PRO A 1 79 ? -1.440 -3.033 -4.542 1.00 91.62 79 PRO A C 1
ATOM 597 O O . PRO A 1 79 ? -1.925 -4.052 -5.035 1.00 91.62 79 PRO A O 1
ATOM 600 N N . GLY A 1 80 ? -1.961 -1.821 -4.725 1.00 91.06 80 GLY A N 1
ATOM 601 C CA . GLY A 1 80 ? -3.044 -1.537 -5.662 1.00 91.06 80 GLY A CA 1
ATOM 602 C C . GLY A 1 80 ? -2.570 -1.601 -7.119 1.00 91.06 80 GLY A C 1
ATOM 603 O O . GLY A 1 80 ? -1.596 -2.277 -7.452 1.00 91.06 80 GLY A O 1
ATOM 604 N N . ALA A 1 81 ? -3.228 -0.849 -8.004 1.00 90.50 81 ALA A N 1
ATOM 605 C CA . ALA A 1 81 ? -2.783 -0.661 -9.387 1.00 90.50 81 ALA A CA 1
ATOM 606 C C . ALA A 1 81 ? -1.508 0.209 -9.440 1.00 90.50 81 ALA A C 1
ATOM 608 O O . ALA A 1 81 ? -1.563 1.397 -9.724 1.00 90.50 81 ALA A O 1
ATOM 609 N N . ALA A 1 82 ? -0.361 -0.385 -9.100 1.00 91.00 82 ALA A N 1
ATOM 610 C CA . ALA A 1 82 ? 0.898 0.318 -8.844 1.00 91.00 82 ALA A CA 1
ATOM 611 C C . ALA A 1 82 ? 1.972 0.109 -9.930 1.00 91.00 82 ALA A C 1
ATOM 613 O O . ALA A 1 82 ? 3.140 0.394 -9.691 1.00 91.00 82 ALA A O 1
ATOM 614 N N . GLY A 1 83 ? 1.618 -0.442 -11.097 1.00 89.25 83 GLY A N 1
ATOM 615 C CA . GLY A 1 83 ? 2.596 -0.865 -12.113 1.00 89.25 83 GLY A CA 1
ATOM 616 C C . GLY A 1 83 ? 3.451 0.268 -12.693 1.00 89.25 83 GLY A C 1
ATOM 617 O O . GLY A 1 83 ? 4.583 0.028 -13.100 1.00 89.25 83 GLY A O 1
ATOM 618 N N . ASP A 1 84 ? 2.922 1.488 -12.700 1.00 87.38 84 ASP A N 1
ATOM 619 C CA . ASP A 1 84 ? 3.587 2.716 -13.142 1.00 87.38 84 ASP A CA 1
ATOM 620 C C . ASP A 1 84 ? 3.902 3.676 -11.980 1.00 87.38 84 ASP A C 1
ATOM 622 O O . ASP A 1 84 ? 4.347 4.801 -12.203 1.00 87.38 84 ASP A O 1
ATOM 626 N N . GLN A 1 85 ? 3.685 3.234 -10.738 1.00 88.25 85 GLN A N 1
ATOM 627 C CA . GLN A 1 85 ? 3.865 4.049 -9.542 1.00 88.25 85 GLN A CA 1
ATOM 628 C C . GLN A 1 85 ? 5.220 3.769 -8.891 1.00 88.25 85 GLN A C 1
ATOM 630 O O . GLN A 1 85 ? 5.737 2.652 -8.922 1.00 88.25 85 GLN A O 1
ATOM 635 N N . CYS A 1 86 ? 5.790 4.797 -8.264 1.00 87.12 86 CYS A N 1
ATOM 636 C CA . CYS A 1 86 ? 7.078 4.724 -7.584 1.00 87.12 86 CYS A CA 1
ATOM 637 C C . CYS A 1 86 ? 6.971 5.343 -6.181 1.00 87.12 86 CYS A C 1
ATOM 639 O O . CYS A 1 86 ? 6.308 6.369 -6.029 1.00 87.12 86 CYS A O 1
ATOM 641 N N . PRO A 1 87 ? 7.624 4.765 -5.153 1.00 88.75 87 PRO A N 1
ATOM 642 C CA . PRO A 1 87 ? 7.715 5.387 -3.830 1.00 88.75 87 PRO A CA 1
ATOM 643 C C . PRO A 1 87 ? 8.506 6.705 -3.817 1.00 88.75 87 PRO A C 1
ATOM 645 O O . PRO A 1 87 ? 8.334 7.498 -2.892 1.00 88.75 87 PRO A O 1
ATOM 648 N N . ASP A 1 88 ? 9.358 6.933 -4.821 1.00 85.06 88 ASP A N 1
ATOM 649 C CA . ASP A 1 88 ? 10.127 8.163 -5.010 1.00 85.06 88 ASP A CA 1
ATOM 650 C C . ASP A 1 88 ? 9.305 9.180 -5.837 1.00 85.06 88 ASP A C 1
ATOM 652 O O . ASP A 1 88 ? 8.809 8.834 -6.912 1.00 85.06 88 ASP A O 1
ATOM 656 N N . ASP A 1 89 ? 9.227 10.457 -5.440 1.00 84.50 89 ASP A N 1
ATOM 657 C CA . ASP A 1 89 ? 8.800 11.524 -6.355 1.00 84.50 89 ASP A CA 1
ATOM 658 C C . ASP A 1 89 ? 9.975 11.917 -7.264 1.00 84.50 89 ASP A C 1
ATOM 660 O O . ASP A 1 89 ? 10.852 12.739 -6.976 1.00 84.50 89 ASP A O 1
ATOM 664 N N . LEU A 1 90 ? 9.969 11.268 -8.429 1.00 81.12 90 LEU A N 1
ATOM 665 C CA . LEU A 1 90 ? 10.978 11.395 -9.476 1.00 81.12 90 LEU A CA 1
ATOM 666 C C . LEU A 1 90 ? 11.092 12.821 -10.041 1.00 81.12 90 LEU A C 1
ATOM 668 O O . LEU A 1 90 ? 12.139 13.179 -10.579 1.00 81.12 90 LEU A O 1
ATOM 672 N N . LEU A 1 91 ? 10.054 13.657 -9.906 1.00 83.31 91 LEU A N 1
ATOM 673 C CA . LEU A 1 91 ? 10.066 15.039 -10.400 1.00 83.31 91 LEU A CA 1
ATOM 674 C C . LEU A 1 91 ? 10.847 15.970 -9.466 1.00 83.31 91 LEU A C 1
ATOM 676 O O . LEU A 1 91 ? 11.503 16.916 -9.917 1.00 83.31 91 LEU A O 1
ATOM 680 N N . ARG A 1 92 ? 10.757 15.734 -8.153 1.00 85.38 92 ARG A N 1
ATOM 681 C CA . ARG A 1 92 ? 11.422 16.540 -7.113 1.00 85.38 92 ARG A CA 1
ATOM 682 C C . ARG A 1 92 ? 12.632 15.843 -6.499 1.00 85.38 92 ARG A C 1
ATOM 684 O O . ARG A 1 92 ? 13.252 16.403 -5.585 1.00 85.38 92 ARG A O 1
ATOM 691 N N . TRP A 1 93 ? 12.991 14.677 -7.029 1.00 75.62 93 TRP A N 1
ATOM 692 C CA . TRP A 1 93 ? 14.146 13.885 -6.641 1.00 75.62 93 TRP A CA 1
ATOM 693 C C . TRP A 1 93 ? 15.409 14.744 -6.530 1.00 75.62 93 TRP A C 1
ATOM 695 O O . TRP A 1 93 ? 15.754 15.499 -7.440 1.00 75.62 93 TRP A O 1
ATOM 705 N N . ARG A 1 94 ? 16.104 14.642 -5.388 1.00 70.88 94 ARG A N 1
ATOM 706 C CA . ARG A 1 94 ? 17.321 15.417 -5.053 1.00 70.88 94 ARG A CA 1
ATOM 707 C C . ARG A 1 94 ? 17.149 16.946 -5.018 1.00 70.88 94 ARG A C 1
ATOM 709 O O . ARG A 1 94 ? 18.152 17.655 -4.966 1.00 70.88 94 AR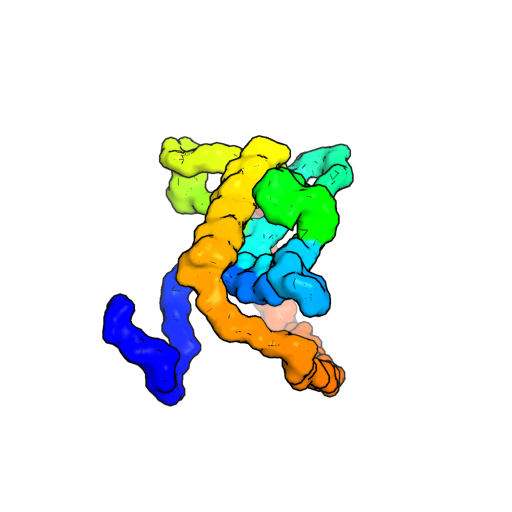G A O 1
ATOM 716 N N . ARG A 1 95 ? 15.916 17.467 -5.025 1.00 81.19 95 ARG A N 1
ATOM 717 C CA . ARG A 1 95 ? 15.629 18.906 -4.885 1.00 81.19 95 ARG A CA 1
ATOM 718 C C . ARG A 1 95 ? 14.974 19.210 -3.545 1.00 81.19 95 ARG A C 1
ATOM 720 O O . ARG A 1 95 ? 15.628 19.727 -2.649 1.00 81.19 95 ARG A O 1
ATOM 727 N N . SER A 1 96 ? 13.684 18.911 -3.424 1.00 78.06 96 SER A N 1
ATOM 728 C CA . SER A 1 96 ? 12.876 19.244 -2.244 1.00 78.06 96 SER A CA 1
ATOM 729 C C . SER A 1 96 ? 12.309 18.022 -1.537 1.00 78.06 96 SER A C 1
ATOM 731 O O . SER A 1 96 ? 11.833 18.149 -0.412 1.00 78.06 96 SER A O 1
ATOM 733 N N . GLU A 1 97 ? 12.324 16.854 -2.180 1.00 72.06 97 GLU A N 1
ATOM 734 C CA . GLU A 1 97 ? 11.858 15.637 -1.534 1.00 72.06 97 GLU A CA 1
ATOM 735 C C . GLU A 1 97 ? 12.976 14.983 -0.703 1.00 72.06 97 GLU A C 1
ATOM 737 O O . GLU A 1 97 ? 14.116 14.903 -1.180 1.00 72.06 97 GLU A O 1
ATOM 742 N N . PRO A 1 98 ? 12.689 14.517 0.534 1.00 72.75 98 PRO A N 1
ATOM 743 C CA . PRO A 1 98 ? 13.613 13.657 1.266 1.00 72.75 98 PRO A CA 1
ATOM 744 C C . PRO A 1 98 ? 13.986 12.420 0.442 1.00 72.75 98 PRO A C 1
ATOM 746 O O . PRO A 1 98 ? 13.196 11.921 -0.349 1.00 72.75 98 PRO A O 1
ATOM 749 N N . HIS A 1 99 ? 15.192 11.898 0.648 1.00 77.69 99 HIS A N 1
ATOM 750 C CA . HIS A 1 99 ? 15.612 10.662 -0.002 1.00 77.69 99 HIS A CA 1
ATOM 751 C C . HIS A 1 99 ? 14.794 9.484 0.543 1.00 77.69 99 HIS A C 1
ATOM 753 O O . HIS A 1 99 ? 15.034 9.022 1.659 1.00 77.69 99 HIS A O 1
ATOM 759 N N . LEU A 1 100 ? 13.823 9.011 -0.240 1.00 83.94 100 LEU A N 1
ATOM 760 C CA . LEU A 1 100 ? 12.904 7.938 0.142 1.00 83.94 100 LEU A CA 1
ATOM 761 C C . LEU A 1 100 ? 13.431 6.540 -0.200 1.00 83.94 100 LEU A C 1
ATOM 763 O O . LEU A 1 100 ? 12.638 5.629 -0.379 1.00 83.94 100 LEU A O 1
ATOM 767 N N . ARG A 1 101 ? 14.755 6.336 -0.210 1.00 87.31 101 ARG A N 1
ATOM 768 C CA . ARG A 1 101 ? 15.370 5.015 -0.424 1.00 87.31 101 ARG A CA 1
ATOM 769 C C . ARG A 1 101 ? 15.983 4.415 0.830 1.00 87.31 101 ARG A C 1
ATOM 771 O O . ARG A 1 101 ? 16.356 5.112 1.779 1.00 87.31 101 ARG A O 1
ATOM 778 N N . GLY A 1 102 ? 16.102 3.094 0.795 1.00 90.88 102 GLY A N 1
ATOM 779 C CA . GLY A 1 102 ? 16.631 2.272 1.867 1.00 90.88 102 GLY A CA 1
ATOM 780 C C . GLY A 1 102 ? 15.748 2.293 3.119 1.00 90.88 102 GLY A C 1
ATOM 781 O O . GLY A 1 102 ? 14.620 2.799 3.107 1.00 90.88 102 GLY A O 1
ATOM 782 N N . PRO A 1 103 ? 16.268 1.795 4.251 1.00 92.12 103 PRO A N 1
ATOM 783 C CA . PRO A 1 103 ? 15.486 1.650 5.477 1.00 92.12 103 PRO A CA 1
ATOM 784 C C . PRO A 1 103 ? 14.891 2.970 5.988 1.00 92.12 103 PRO A C 1
ATOM 786 O O . PRO A 1 103 ? 13.788 2.987 6.527 1.00 92.12 103 PRO A O 1
ATOM 789 N N . HIS A 1 104 ? 15.586 4.094 5.789 1.00 90.94 104 HIS A N 1
ATOM 790 C CA . HIS A 1 104 ? 15.093 5.408 6.208 1.00 90.94 104 HIS A CA 1
ATOM 791 C C . HIS A 1 104 ? 13.902 5.895 5.367 1.00 90.94 104 HIS A C 1
ATOM 793 O O . HIS A 1 104 ? 12.938 6.447 5.909 1.00 90.94 104 HIS A O 1
ATOM 799 N N . GLY A 1 105 ? 13.941 5.661 4.053 1.00 91.75 105 GLY A N 1
ATOM 800 C CA . GLY A 1 105 ? 12.801 5.923 3.180 1.00 91.75 105 GLY A CA 1
ATOM 801 C C . GLY A 1 105 ? 11.580 5.106 3.587 1.00 91.75 105 GLY A C 1
ATOM 802 O O . GLY A 1 105 ? 10.479 5.649 3.697 1.00 91.75 105 GLY A O 1
ATOM 803 N N . ALA A 1 106 ? 11.800 3.833 3.927 1.00 94.50 106 ALA A N 1
ATOM 804 C CA . ALA A 1 106 ? 10.744 2.901 4.298 1.00 94.50 106 ALA A CA 1
ATOM 805 C C . ALA A 1 106 ? 10.050 3.365 5.582 1.00 94.50 106 ALA A C 1
ATOM 807 O O . ALA A 1 106 ? 8.825 3.377 5.647 1.00 94.50 106 ALA A O 1
ATOM 808 N N . GLU A 1 107 ? 10.817 3.828 6.574 1.00 95.50 107 GLU A N 1
ATOM 809 C CA . GLU A 1 107 ? 10.286 4.444 7.798 1.00 95.50 107 GLU A CA 1
ATOM 810 C C . GLU A 1 107 ? 9.487 5.725 7.513 1.00 95.50 107 GLU A C 1
ATOM 812 O O . GLU A 1 107 ? 8.414 5.947 8.081 1.00 95.50 107 GLU A O 1
ATOM 817 N N . THR A 1 108 ? 9.974 6.569 6.600 1.00 93.75 108 THR A N 1
ATOM 818 C CA . THR A 1 108 ? 9.301 7.825 6.243 1.00 93.75 108 THR A CA 1
ATOM 819 C C . THR A 1 108 ? 7.950 7.571 5.579 1.00 93.75 108 THR A C 1
ATOM 821 O O . THR A 1 108 ? 6.945 8.164 5.986 1.00 93.75 108 THR A O 1
ATOM 824 N N . LEU A 1 109 ? 7.908 6.676 4.590 1.00 93.81 109 LEU A N 1
ATOM 825 C CA . LEU A 1 109 ? 6.675 6.275 3.915 1.00 93.81 109 LEU A CA 1
ATOM 826 C C . LEU A 1 109 ? 5.734 5.539 4.863 1.00 93.81 109 LEU A C 1
ATOM 828 O O . LEU A 1 109 ? 4.540 5.833 4.897 1.00 93.81 109 LEU A O 1
ATOM 832 N N . ALA A 1 110 ? 6.268 4.659 5.705 1.00 96.19 110 ALA A N 1
ATOM 833 C CA . ALA A 1 110 ? 5.476 3.952 6.692 1.00 96.19 110 ALA A CA 1
ATOM 834 C C . ALA A 1 110 ? 4.816 4.885 7.697 1.00 96.19 110 ALA A C 1
ATOM 836 O O . ALA A 1 110 ? 3.657 4.670 8.040 1.00 96.19 110 ALA A O 1
ATOM 837 N N . ARG A 1 111 ? 5.504 5.932 8.157 1.00 97.00 111 ARG A N 1
ATOM 838 C CA . ARG A 1 111 ? 4.900 6.950 9.023 1.00 97.00 111 ARG A CA 1
ATOM 839 C C . ARG A 1 111 ? 3.747 7.664 8.318 1.00 97.00 111 ARG A C 1
ATOM 841 O O . ARG A 1 111 ? 2.691 7.825 8.919 1.00 97.00 111 ARG A O 1
ATOM 848 N N . ARG A 1 112 ? 3.926 8.065 7.052 1.00 95.31 112 ARG A N 1
ATOM 849 C CA . ARG A 1 112 ? 2.866 8.716 6.257 1.00 95.31 112 ARG A CA 1
ATOM 850 C C . ARG A 1 112 ? 1.645 7.803 6.118 1.00 95.31 112 ARG A C 1
ATOM 852 O O . ARG A 1 112 ? 0.541 8.218 6.452 1.00 95.31 112 ARG A O 1
ATOM 859 N N . LEU A 1 113 ? 1.859 6.556 5.702 1.00 96.88 113 LEU A N 1
ATOM 860 C CA . LEU A 1 113 ? 0.781 5.589 5.507 1.00 96.88 113 LEU A CA 1
ATOM 861 C C . LEU A 1 113 ? 0.103 5.204 6.828 1.00 96.88 113 LEU A C 1
ATOM 863 O O . LEU A 1 113 ? -1.118 5.131 6.894 1.00 96.88 113 LEU A O 1
ATOM 867 N N . SER A 1 114 ? 0.872 5.008 7.901 1.00 98.25 114 SER A N 1
ATOM 868 C CA . SER A 1 114 ? 0.309 4.678 9.217 1.00 98.25 114 SER A CA 1
ATOM 869 C C . SER A 1 114 ? -0.565 5.810 9.746 1.00 98.25 114 SER A C 1
ATOM 871 O O . SER A 1 114 ? -1.642 5.540 10.263 1.00 98.25 114 SER A O 1
ATOM 873 N N . ASN A 1 115 ? -0.143 7.066 9.570 1.00 98.19 115 ASN A N 1
ATOM 874 C CA . ASN A 1 115 ? -0.949 8.223 9.951 1.00 98.19 115 ASN A CA 1
ATOM 875 C C . ASN A 1 115 ? -2.263 8.277 9.165 1.00 98.19 115 ASN A C 1
ATOM 877 O O . ASN A 1 115 ? -3.302 8.475 9.778 1.00 98.19 115 ASN A O 1
ATOM 881 N N . ALA A 1 116 ? -2.231 8.032 7.850 1.00 97.25 116 ALA A N 1
ATOM 882 C CA . ALA A 1 116 ? -3.446 7.976 7.036 1.00 97.25 116 ALA A CA 1
ATOM 883 C C . ALA A 1 116 ? -4.409 6.873 7.514 1.00 97.25 116 ALA A C 1
ATOM 885 O O . ALA A 1 116 ? -5.616 7.087 7.587 1.00 97.25 116 ALA A O 1
ATOM 886 N N . VAL A 1 117 ? -3.883 5.705 7.901 1.00 97.81 117 VAL A N 1
ATOM 887 C CA . VAL A 1 117 ? -4.698 4.612 8.455 1.00 97.81 117 VAL A CA 1
ATOM 888 C C . VAL A 1 117 ? -5.292 4.977 9.816 1.00 97.81 117 VAL A C 1
ATOM 890 O O . VAL A 1 117 ? -6.459 4.690 10.066 1.00 97.81 117 VAL A O 1
ATOM 893 N N . ILE A 1 118 ? -4.515 5.613 10.693 1.00 98.12 118 ILE A N 1
ATOM 894 C CA . ILE A 1 118 ? -4.990 6.068 12.007 1.00 98.12 118 ILE A CA 1
ATOM 895 C C . ILE A 1 118 ? -6.091 7.118 11.836 1.00 98.12 118 ILE A C 1
ATOM 897 O O . ILE A 1 118 ? -7.172 6.962 12.394 1.00 98.12 118 ILE A O 1
ATOM 901 N N . GLU A 1 119 ? -5.865 8.122 10.993 1.00 97.44 119 GLU A N 1
ATOM 902 C CA . GLU A 1 119 ? -6.839 9.174 10.697 1.00 97.44 119 GLU A CA 1
ATOM 903 C C . GLU A 1 119 ? -8.133 8.597 10.102 1.00 97.44 119 GLU A C 1
ATOM 905 O O . GLU A 1 119 ? -9.235 8.935 10.539 1.00 97.44 119 GLU A O 1
ATOM 910 N N . ALA A 1 120 ? -8.022 7.652 9.163 1.00 96.25 120 ALA A N 1
ATOM 911 C CA . ALA A 1 120 ? -9.178 6.959 8.601 1.00 96.25 120 ALA A CA 1
ATOM 912 C C . ALA A 1 120 ? -9.947 6.144 9.655 1.00 96.25 120 ALA A C 1
ATOM 914 O O . ALA A 1 120 ? -11.172 6.047 9.581 1.00 96.25 120 ALA A O 1
ATOM 915 N N . HIS A 1 121 ? -9.262 5.577 10.652 1.00 96.19 121 HIS A N 1
ATOM 916 C CA . HIS A 1 121 ? -9.926 4.913 11.771 1.00 96.19 121 HIS A CA 1
ATOM 917 C C . HIS A 1 121 ? -10.619 5.908 12.715 1.00 96.19 121 HIS A C 1
ATOM 919 O O . HIS A 1 121 ? -11.695 5.614 13.233 1.00 96.19 121 HIS A O 1
ATOM 925 N N . GLU A 1 122 ? -10.022 7.068 12.968 1.00 95.12 122 GLU A N 1
ATOM 926 C CA . GLU A 1 122 ? -10.567 8.064 13.895 1.00 95.12 122 GLU A CA 1
ATOM 927 C C . GLU A 1 122 ? -11.766 8.814 13.303 1.00 95.12 122 GLU A C 1
ATOM 929 O O . GLU A 1 122 ? -12.762 9.029 13.994 1.00 95.12 122 GLU A O 1
ATOM 934 N N . TYR A 1 123 ? -11.701 9.160 12.015 1.00 93.62 123 TYR A N 1
ATOM 935 C CA . TYR A 1 123 ? -12.662 10.069 11.382 1.00 93.62 123 TYR A CA 1
ATOM 936 C C . TYR A 1 123 ? -13.413 9.465 10.190 1.00 93.62 123 TYR A C 1
ATOM 938 O O . TYR A 1 123 ? -14.465 9.970 9.807 1.00 93.62 123 TYR A O 1
ATOM 946 N N . GLY A 1 124 ? -12.900 8.385 9.597 1.00 85.50 124 GLY A N 1
ATOM 947 C CA . GLY A 1 124 ? -13.428 7.786 8.365 1.00 85.50 124 GLY A CA 1
ATOM 948 C C . GLY A 1 124 ? -14.286 6.535 8.568 1.00 85.50 124 GLY A C 1
ATOM 949 O O . GLY A 1 124 ? -14.630 5.864 7.591 1.00 85.50 124 GLY A O 1
ATOM 950 N N . ARG A 1 125 ? -14.623 6.179 9.815 1.00 84.06 125 ARG A N 1
ATOM 951 C CA . ARG A 1 125 ? -15.353 4.940 10.111 1.00 84.06 125 ARG A CA 1
ATOM 952 C C . ARG A 1 125 ? -16.745 4.934 9.495 1.00 84.06 125 ARG A C 1
ATOM 954 O O . ARG A 1 125 ? -17.550 5.840 9.689 1.00 84.06 125 ARG A O 1
ATOM 961 N N . ARG A 1 126 ? -17.038 3.830 8.815 1.00 87.81 126 ARG A N 1
ATOM 962 C CA . ARG A 1 126 ? -18.376 3.469 8.347 1.00 87.81 126 ARG A CA 1
ATOM 963 C C . ARG A 1 126 ? -18.973 2.404 9.261 1.00 87.81 126 ARG A C 1
ATOM 965 O O . ARG A 1 126 ? -18.290 1.850 10.124 1.00 87.81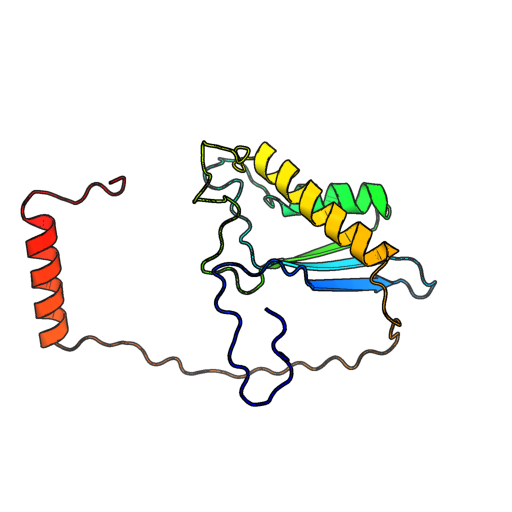 126 ARG A O 1
ATOM 972 N N . GLU A 1 127 ? -20.255 2.130 9.065 1.00 89.44 127 GLU A N 1
ATOM 973 C CA . GLU A 1 127 ? -20.946 1.057 9.770 1.00 89.44 127 GLU A CA 1
ATOM 974 C C . GLU A 1 127 ? -20.271 -0.296 9.501 1.00 89.44 127 GLU A C 1
ATOM 976 O O . GLU A 1 127 ? -19.947 -0.652 8.366 1.00 89.44 127 GLU A O 1
ATOM 981 N N . THR A 1 128 ? -20.029 -1.048 10.570 1.00 89.50 128 THR A N 1
ATOM 982 C CA . THR A 1 128 ? -19.404 -2.367 10.507 1.00 89.50 128 THR A CA 1
ATOM 983 C C . THR A 1 128 ? -20.442 -3.434 10.191 1.00 89.50 128 THR A C 1
ATOM 985 O O . THR A 1 128 ? -21.493 -3.478 10.823 1.00 89.50 128 THR A O 1
ATOM 988 N N . THR A 1 129 ? -20.122 -4.354 9.282 1.00 91.12 129 THR A N 1
ATOM 989 C CA . THR A 1 129 ? -20.977 -5.506 8.965 1.00 91.12 129 THR A CA 1
ATOM 990 C C . THR A 1 129 ? -20.385 -6.787 9.551 1.00 91.12 129 THR A C 1
ATOM 992 O O . THR A 1 129 ? -19.298 -7.198 9.154 1.00 91.12 129 THR A O 1
ATOM 995 N N . ALA A 1 130 ? -21.107 -7.442 10.465 1.00 91.12 130 ALA A N 1
ATOM 996 C CA . ALA A 1 130 ? -20.669 -8.699 11.089 1.00 91.12 130 ALA A CA 1
ATOM 997 C C . ALA A 1 130 ? -20.812 -9.928 10.169 1.00 91.12 130 ALA A C 1
ATOM 999 O O . ALA A 1 130 ? -20.149 -10.942 10.372 1.00 91.12 130 ALA A O 1
ATOM 1000 N N . THR A 1 131 ? -21.670 -9.845 9.150 1.00 91.12 131 THR A N 1
ATOM 1001 C CA . THR A 1 131 ? -21.969 -10.941 8.215 1.00 91.12 131 THR A CA 1
ATOM 1002 C C . THR A 1 131 ? -21.809 -10.481 6.763 1.00 91.12 131 THR A C 1
ATOM 1004 O O . THR A 1 131 ? -22.801 -10.398 6.031 1.00 91.12 131 THR A O 1
ATOM 1007 N N . PRO A 1 132 ? -20.590 -10.109 6.329 1.00 91.00 132 PRO A N 1
ATOM 1008 C CA . PRO A 1 132 ? -20.369 -9.702 4.951 1.00 91.00 132 PRO A CA 1
ATOM 1009 C C . PRO A 1 132 ? -20.573 -10.896 4.014 1.00 91.00 132 PRO A C 1
ATOM 1011 O O . PRO A 1 132 ? -20.183 -12.025 4.317 1.00 91.00 132 PRO A O 1
ATOM 1014 N N . VAL A 1 133 ? -21.161 -10.652 2.845 1.00 93.56 133 VAL A N 1
ATOM 1015 C CA . VAL A 1 133 ? -21.274 -11.678 1.804 1.00 93.56 133 VAL A CA 1
ATOM 1016 C C . VAL A 1 133 ? -19.950 -11.744 1.048 1.00 93.56 133 VAL A C 1
ATOM 1018 O O . VAL A 1 133 ? -19.655 -10.871 0.235 1.00 93.56 133 VAL A O 1
ATOM 1021 N N . PHE A 1 134 ? -19.155 -12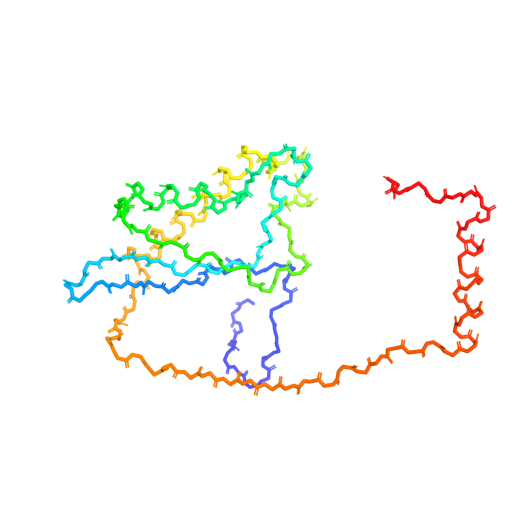.783 1.296 1.00 92.06 134 PHE A N 1
ATOM 1022 C CA . PHE A 1 134 ? -17.929 -13.035 0.540 1.00 92.06 134 PHE A CA 1
ATOM 1023 C C . PHE A 1 134 ? -18.240 -13.846 -0.723 1.00 92.06 134 PHE A C 1
ATOM 1025 O O . PHE A 1 134 ? -18.866 -14.905 -0.652 1.00 92.06 134 PHE A O 1
ATOM 1032 N N . ARG A 1 135 ? -17.812 -13.353 -1.888 1.00 94.75 135 ARG A N 1
ATOM 1033 C CA . ARG A 1 135 ? -17.942 -14.053 -3.174 1.00 94.75 135 ARG A CA 1
ATOM 1034 C C . ARG A 1 135 ? -16.568 -14.205 -3.801 1.00 94.75 135 ARG A C 1
ATOM 1036 O O . ARG A 1 135 ? -15.796 -13.254 -3.834 1.00 94.75 135 ARG A O 1
ATOM 1043 N N . HIS A 1 136 ? -16.298 -15.388 -4.333 1.00 95.38 136 HIS A N 1
ATOM 1044 C CA . HIS A 1 136 ? -15.090 -15.671 -5.093 1.00 95.38 136 HIS A CA 1
ATOM 1045 C C . HIS A 1 136 ? -15.489 -16.082 -6.507 1.00 95.38 136 HIS A C 1
ATOM 1047 O O . HIS A 1 136 ? -16.254 -17.028 -6.696 1.00 95.38 136 HIS A O 1
ATOM 1053 N N . LEU A 1 137 ? -14.982 -15.344 -7.487 1.00 94.69 137 LEU A N 1
ATOM 1054 C CA . LEU A 1 137 ? -15.153 -15.609 -8.907 1.00 94.69 137 LEU A CA 1
ATOM 1055 C C . LEU A 1 137 ? -13.768 -15.900 -9.469 1.00 94.69 137 LEU A C 1
ATOM 1057 O O . LEU A 1 137 ? -12.824 -15.164 -9.198 1.00 94.69 137 LEU A O 1
ATOM 1061 N N . ASN A 1 138 ? -13.654 -16.970 -10.241 1.00 96.06 138 ASN A N 1
ATOM 1062 C CA . ASN A 1 138 ? -12.436 -17.302 -10.961 1.00 96.06 138 ASN A CA 1
ATOM 1063 C C . ASN A 1 138 ? -12.786 -17.530 -12.430 1.00 96.06 138 ASN A C 1
ATOM 1065 O O . ASN A 1 138 ? -13.875 -18.008 -12.746 1.00 96.06 138 ASN A O 1
ATOM 1069 N N . SER A 1 139 ? -11.863 -17.162 -13.310 1.00 94.69 139 SER A N 1
ATOM 1070 C CA . SER A 1 139 ? -11.942 -17.433 -14.739 1.00 94.69 139 SER A CA 1
ATOM 1071 C C . SER A 1 139 ? -10.540 -17.723 -15.244 1.00 94.69 139 SER A C 1
ATOM 1073 O O . SER A 1 139 ? -9.598 -17.020 -14.879 1.00 94.69 139 SER A O 1
ATOM 1075 N N . ALA A 1 140 ? -10.409 -18.727 -16.104 1.00 95.50 140 ALA A N 1
ATOM 1076 C CA . ALA A 1 140 ? -9.249 -18.821 -16.976 1.00 95.50 140 ALA A CA 1
ATOM 1077 C C . ALA A 1 140 ? -9.416 -17.782 -18.093 1.00 95.50 140 ALA A C 1
ATOM 1079 O O . ALA A 1 140 ? -10.522 -17.599 -18.605 1.00 95.50 140 ALA A O 1
ATOM 1080 N N . ILE A 1 141 ? -8.341 -17.071 -18.421 1.00 94.06 141 ILE A N 1
ATOM 1081 C CA . ILE A 1 141 ? -8.306 -16.111 -19.523 1.00 94.06 141 ILE A CA 1
ATOM 1082 C C . ILE A 1 141 ? -7.183 -16.561 -20.449 1.00 94.06 141 ILE A C 1
ATOM 1084 O O . ILE A 1 141 ? -6.029 -16.618 -20.025 1.00 94.06 141 ILE A O 1
ATOM 1088 N N . ASP A 1 142 ? -7.522 -16.860 -21.699 1.00 92.62 142 ASP A N 1
ATOM 1089 C CA . ASP A 1 142 ? -6.531 -17.114 -22.738 1.00 92.62 142 ASP A CA 1
ATOM 1090 C C . ASP A 1 142 ? -5.978 -15.771 -23.220 1.00 92.62 142 ASP A C 1
ATOM 1092 O O . ASP A 1 142 ? -6.639 -15.022 -23.941 1.00 92.62 142 ASP A O 1
ATOM 1096 N N . LEU A 1 143 ? -4.765 -15.437 -22.777 1.00 92.50 143 LEU A N 1
ATOM 1097 C CA . LEU A 1 143 ? -4.051 -14.264 -23.267 1.00 92.50 143 LEU A CA 1
ATOM 1098 C C . LEU A 1 143 ? -3.390 -14.621 -24.605 1.00 92.50 143 LEU A C 1
ATOM 1100 O O . LEU A 1 143 ? -2.558 -15.533 -24.636 1.00 92.50 143 LEU A O 1
ATOM 1104 N N . PRO A 1 144 ? -3.730 -13.940 -25.714 1.00 89.88 144 PRO A N 1
ATOM 1105 C CA . PRO A 1 144 ? -3.107 -14.227 -26.996 1.00 89.88 144 PRO A CA 1
ATOM 1106 C C . PRO A 1 144 ? -1.613 -13.912 -26.922 1.00 89.88 144 PRO A C 1
ATOM 1108 O O . PRO A 1 144 ? -1.208 -12.848 -26.449 1.00 89.88 144 PRO A O 1
ATOM 1111 N N . LEU A 1 145 ? -0.785 -14.832 -27.417 1.00 87.62 145 LEU A N 1
ATOM 1112 C CA . LEU A 1 145 ? 0.631 -14.552 -27.600 1.00 87.62 145 LEU A CA 1
ATOM 1113 C C . LEU A 1 145 ? 0.782 -13.540 -28.736 1.00 87.62 145 LEU A C 1
ATOM 1115 O O . LEU A 1 145 ? 0.300 -13.766 -29.846 1.00 87.62 145 LEU A O 1
ATOM 1119 N N . TYR A 1 146 ? 1.487 -12.446 -28.469 1.00 87.38 146 TYR A N 1
ATOM 1120 C CA . TYR A 1 146 ? 1.955 -11.580 -29.538 1.00 87.38 146 TYR A CA 1
ATOM 1121 C C . TYR A 1 146 ? 3.073 -12.298 -30.304 1.00 87.38 146 TYR A C 1
ATOM 1123 O O . TYR A 1 146 ? 4.151 -12.536 -29.758 1.00 87.38 146 TYR A O 1
ATOM 1131 N N . VAL A 1 147 ? 2.804 -12.671 -31.557 1.00 89.75 147 VAL A N 1
ATOM 1132 C CA . VAL A 1 147 ? 3.776 -13.296 -32.462 1.00 89.75 147 VAL A CA 1
ATOM 1133 C C . VAL A 1 147 ? 4.128 -12.284 -33.542 1.00 89.75 147 VAL A C 1
ATOM 1135 O O . VAL A 1 147 ? 3.263 -11.903 -34.326 1.00 89.75 147 VAL A O 1
ATOM 1138 N N . MET A 1 148 ? 5.394 -11.862 -33.577 1.00 93.81 148 MET A N 1
ATOM 1139 C CA . MET A 1 148 ? 5.888 -10.992 -34.643 1.00 93.81 148 MET A CA 1
ATOM 1140 C C . MET A 1 148 ? 5.941 -11.757 -35.963 1.00 93.81 148 MET A C 1
ATOM 1142 O O . MET A 1 148 ? 6.431 -12.887 -36.011 1.00 93.81 148 MET A O 1
ATOM 1146 N N . ASN A 1 149 ? 5.475 -11.128 -37.036 1.00 95.56 149 ASN A N 1
ATOM 1147 C CA . ASN A 1 149 ? 5.684 -11.636 -38.386 1.00 95.56 149 ASN A CA 1
ATOM 1148 C C . ASN A 1 149 ? 7.104 -11.310 -38.890 1.00 95.56 149 ASN A C 1
ATOM 1150 O O . ASN A 1 149 ? 7.793 -10.456 -38.329 1.00 95.56 149 ASN A O 1
ATOM 1154 N N . ASP A 1 150 ? 7.535 -11.958 -39.976 1.00 96.94 150 ASP A N 1
ATOM 1155 C CA . ASP A 1 150 ? 8.893 -11.794 -40.519 1.00 96.94 150 ASP A CA 1
ATOM 1156 C C . ASP A 1 150 ? 9.244 -10.327 -40.823 1.00 96.94 150 ASP A C 1
ATOM 1158 O O . ASP A 1 150 ? 10.361 -9.886 -40.556 1.00 96.94 150 ASP A O 1
ATOM 1162 N N . SER A 1 151 ? 8.280 -9.533 -41.304 1.00 96.31 151 SER A N 1
ATOM 1163 C CA . SER A 1 151 ? 8.512 -8.117 -41.610 1.00 96.31 151 SER A CA 1
ATOM 1164 C C . SER A 1 151 ? 8.705 -7.255 -40.356 1.00 96.31 151 SER A C 1
ATOM 1166 O O . SER A 1 151 ? 9.531 -6.342 -40.360 1.00 96.31 151 SER A O 1
ATOM 1168 N N . GLU A 1 152 ? 8.000 -7.562 -39.264 1.00 95.94 152 GLU A N 1
ATOM 1169 C CA . GLU A 1 152 ? 8.185 -6.908 -37.963 1.00 95.94 152 GLU A CA 1
ATOM 1170 C C . GLU A 1 152 ? 9.527 -7.301 -37.347 1.00 95.94 152 GLU A C 1
ATOM 1172 O O . GLU A 1 152 ? 10.246 -6.446 -36.828 1.00 95.94 152 GLU A O 1
ATOM 1177 N N . VAL A 1 153 ? 9.905 -8.577 -37.457 1.00 95.88 153 VAL A N 1
ATOM 1178 C CA . VAL A 1 153 ? 11.219 -9.061 -37.019 1.00 95.88 153 VAL A CA 1
ATOM 1179 C C . VAL A 1 153 ? 12.335 -8.318 -37.753 1.00 95.88 153 VAL A C 1
ATOM 1181 O O . VAL A 1 153 ? 13.265 -7.825 -37.114 1.00 95.88 153 VAL A O 1
ATOM 1184 N N . ASP A 1 154 ? 12.248 -8.200 -39.077 1.00 97.38 154 ASP A N 1
ATOM 1185 C CA . ASP A 1 154 ? 13.248 -7.492 -39.877 1.00 97.38 154 ASP A CA 1
ATOM 1186 C C . ASP A 1 154 ? 13.284 -5.991 -39.562 1.00 97.38 154 ASP A C 1
ATOM 1188 O O . ASP A 1 154 ? 14.367 -5.404 -39.461 1.00 97.38 154 ASP A O 1
ATOM 1192 N N . HIS A 1 155 ? 12.122 -5.378 -39.316 1.00 96.31 155 HIS A N 1
ATOM 1193 C CA . HIS A 1 155 ? 12.035 -4.001 -38.841 1.00 96.31 155 HIS A CA 1
ATOM 1194 C C . HIS A 1 155 ? 12.784 -3.811 -37.515 1.00 96.31 155 HIS A C 1
ATOM 1196 O O . HIS A 1 155 ? 13.668 -2.956 -37.431 1.00 96.31 155 HIS A O 1
ATOM 1202 N N . TYR A 1 156 ? 12.494 -4.620 -36.491 1.00 95.12 156 TYR A N 1
ATOM 1203 C CA . TYR A 1 156 ? 13.136 -4.477 -35.182 1.00 95.12 156 TYR A CA 1
ATOM 1204 C C . TYR A 1 156 ? 14.623 -4.839 -35.201 1.00 95.12 156 TYR A C 1
ATOM 1206 O O . TYR A 1 156 ? 15.407 -4.184 -34.517 1.00 95.12 156 TYR A O 1
ATOM 1214 N N . LYS A 1 157 ? 15.055 -5.806 -36.02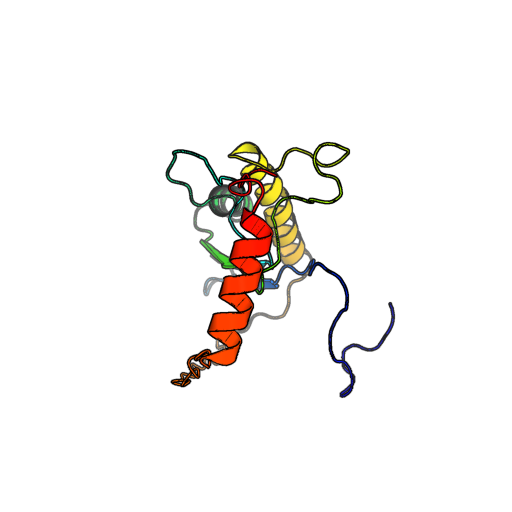4 1.00 96.12 157 LYS A N 1
ATOM 1215 C CA . LYS A 1 157 ? 16.488 -6.067 -36.255 1.00 96.12 157 LYS A CA 1
ATOM 1216 C C . LYS A 1 157 ? 17.199 -4.835 -36.803 1.00 96.12 157 LYS A C 1
ATOM 1218 O O . LYS A 1 157 ? 18.294 -4.515 -36.344 1.00 96.12 157 LYS A O 1
ATOM 1223 N N . LYS A 1 158 ? 16.577 -4.130 -37.753 1.00 96.25 158 LYS A N 1
ATOM 1224 C CA . LYS A 1 158 ? 17.118 -2.873 -38.273 1.00 96.25 158 LYS A CA 1
ATOM 1225 C C . LYS A 1 158 ? 17.176 -1.802 -37.183 1.00 96.25 158 LYS A C 1
ATOM 1227 O O . LYS A 1 158 ? 18.225 -1.199 -37.015 1.00 96.25 158 LYS A O 1
ATOM 1232 N N . VAL A 1 159 ? 16.108 -1.627 -36.400 1.00 94.00 159 VAL A N 1
ATOM 1233 C CA . VAL A 1 159 ? 16.088 -0.680 -35.267 1.00 94.00 159 VAL A CA 1
ATOM 1234 C C . VAL A 1 159 ? 17.220 -0.973 -34.277 1.00 94.00 159 VAL A C 1
ATOM 1236 O O . VAL A 1 159 ? 17.945 -0.061 -33.897 1.00 94.00 159 VAL A O 1
ATOM 1239 N N . ILE A 1 160 ? 17.427 -2.238 -33.898 1.00 92.88 160 ILE A N 1
ATOM 1240 C CA . ILE A 1 160 ? 18.528 -2.643 -33.009 1.00 92.88 160 ILE A CA 1
ATOM 1241 C C . ILE A 1 160 ? 19.888 -2.329 -33.643 1.00 92.88 160 ILE A C 1
ATOM 1243 O O . ILE A 1 160 ? 20.767 -1.795 -32.968 1.00 92.88 160 ILE A O 1
ATOM 1247 N N . SER A 1 161 ? 20.067 -2.631 -34.932 1.00 94.00 161 SER A N 1
ATOM 1248 C CA . SER A 1 161 ? 21.308 -2.332 -35.652 1.00 94.00 161 SER A CA 1
ATOM 1249 C C . SER A 1 161 ? 21.589 -0.830 -35.705 1.00 94.00 161 SER A C 1
ATOM 1251 O O . SER A 1 161 ? 22.728 -0.424 -35.502 1.00 94.00 161 SER A O 1
ATOM 1253 N N . ASP A 1 162 ? 20.570 -0.008 -35.955 1.00 92.62 162 ASP A N 1
ATOM 1254 C CA . ASP A 1 162 ? 20.699 1.448 -36.022 1.00 92.62 162 ASP A CA 1
ATOM 1255 C C . ASP A 1 162 ? 21.027 2.029 -34.633 1.00 92.62 162 ASP A C 1
ATOM 1257 O O . ASP A 1 162 ? 21.888 2.900 -34.510 1.00 92.62 162 ASP A O 1
ATOM 1261 N N . LEU A 1 163 ? 20.397 1.504 -33.573 1.00 88.75 163 LEU A N 1
ATOM 1262 C CA . LEU A 1 163 ? 20.643 1.922 -32.187 1.00 88.75 163 LEU A CA 1
ATOM 1263 C C . LEU A 1 163 ? 22.029 1.512 -31.671 1.00 88.75 163 LEU A C 1
ATOM 1265 O O . LEU A 1 163 ? 22.615 2.240 -30.875 1.00 88.75 163 LEU A O 1
ATOM 1269 N N . THR A 1 164 ? 22.564 0.374 -32.121 1.00 90.50 164 THR A N 1
ATOM 1270 C CA . THR A 1 164 ? 23.869 -0.155 -31.675 1.00 90.50 164 THR A CA 1
ATOM 1271 C C . THR A 1 164 ? 25.030 0.184 -32.616 1.00 90.50 164 THR A C 1
ATOM 1273 O O . THR A 1 164 ? 26.178 -0.158 -32.329 1.00 90.50 164 THR A O 1
ATOM 1276 N N . ALA A 1 165 ? 24.774 0.901 -33.719 1.00 90.44 165 ALA A N 1
ATOM 1277 C CA . ALA A 1 165 ? 25.774 1.237 -34.738 1.00 90.44 165 ALA A CA 1
ATOM 1278 C C . ALA A 1 165 ? 27.009 1.975 -34.184 1.00 90.44 165 ALA A C 1
ATOM 1280 O O . ALA A 1 165 ? 28.100 1.856 -34.740 1.00 90.44 165 ALA A O 1
ATOM 1281 N N . ASN A 1 166 ? 26.847 2.716 -33.084 1.00 88.38 166 ASN A N 1
ATOM 1282 C CA . ASN A 1 166 ? 27.907 3.500 -32.444 1.00 88.38 166 ASN A CA 1
ATOM 1283 C C . ASN A 1 166 ? 28.414 2.883 -31.123 1.00 88.38 166 ASN A C 1
ATOM 1285 O O . ASN A 1 166 ? 29.108 3.559 -30.365 1.00 88.38 166 ASN A O 1
ATOM 1289 N N . GLY A 1 167 ? 28.081 1.617 -30.851 1.00 87.00 167 GLY A N 1
ATOM 1290 C CA . GLY A 1 167 ? 28.395 0.907 -29.608 1.00 87.00 167 GLY A CA 1
ATOM 1291 C C . GLY A 1 167 ? 27.141 0.423 -28.880 1.00 87.00 167 GLY A C 1
ATOM 1292 O O . GLY A 1 167 ? 26.024 0.820 -29.209 1.00 87.00 167 GLY A O 1
ATOM 1293 N N . GLU A 1 168 ? 27.318 -0.456 -27.891 1.00 83.25 168 GLU A N 1
ATOM 1294 C CA . GLU A 1 168 ? 26.200 -0.866 -27.038 1.00 83.25 168 GLU A CA 1
ATOM 1295 C C . GLU A 1 168 ? 25.685 0.334 -26.224 1.00 83.25 168 GLU A C 1
ATOM 1297 O O . GLU A 1 168 ? 26.499 1.111 -25.712 1.00 83.25 168 GLU A O 1
ATOM 1302 N N . PRO A 1 169 ? 24.357 0.506 -26.093 1.00 76.94 169 PRO A N 1
ATOM 1303 C CA . PRO A 1 169 ? 23.800 1.538 -25.230 1.00 76.94 169 PRO A CA 1
ATOM 1304 C C . PRO A 1 169 ? 24.259 1.305 -23.788 1.00 76.94 169 PRO A C 1
ATOM 1306 O O . PRO A 1 169 ? 24.194 0.181 -23.288 1.00 76.94 169 PRO A O 1
ATOM 1309 N N . ASP A 1 170 ? 24.712 2.364 -23.111 1.00 77.31 170 ASP A N 1
ATOM 1310 C CA . ASP A 1 170 ? 25.001 2.289 -21.680 1.00 77.31 170 ASP A CA 1
ATOM 1311 C C . ASP A 1 170 ? 23.664 2.106 -20.946 1.00 77.31 170 ASP A C 1
ATOM 1313 O O . ASP A 1 170 ? 22.817 2.997 -20.998 1.00 77.31 170 ASP A O 1
ATOM 1317 N N . PRO A 1 171 ? 23.431 0.993 -20.231 1.00 65.94 171 PRO A N 1
ATOM 1318 C CA . PRO A 1 171 ? 22.189 0.796 -19.486 1.00 65.94 171 PRO A CA 1
ATOM 1319 C C . PRO A 1 171 ? 21.968 1.841 -18.373 1.00 65.94 171 PRO A C 1
ATOM 1321 O O . PRO A 1 171 ? 20.927 1.819 -17.718 1.00 65.94 171 PRO A O 1
ATOM 1324 N N . LYS A 1 172 ? 22.942 2.728 -18.121 1.00 61.81 172 LYS A N 1
ATOM 1325 C CA . LYS A 1 172 ? 22.855 3.853 -17.181 1.00 61.81 172 LYS A CA 1
ATOM 1326 C C . LYS A 1 172 ? 22.576 5.214 -17.835 1.00 61.81 172 LYS A C 1
ATOM 1328 O O . LYS A 1 172 ? 22.408 6.172 -17.076 1.00 61.81 172 LYS A O 1
ATOM 1333 N N . SER A 1 173 ? 22.590 5.325 -19.170 1.00 53.94 173 SER A N 1
ATOM 1334 C CA . SER A 1 173 ? 22.320 6.582 -19.895 1.00 53.94 173 SER A CA 1
ATOM 1335 C C . SER A 1 173 ? 20.836 6.838 -20.103 1.00 53.94 173 SER A C 1
ATOM 1337 O O . SER A 1 173 ? 20.136 5.864 -20.456 1.00 53.94 173 SER A O 1
#

Radius of gyration: 22.27 Å; chains: 1; bounding box: 50×38×63 Å